Protein AF-G2FZQ7-F1 (afdb_monomer_lite)

Radius of gyration: 14.67 Å; chains: 1; bounding box: 31×18×39 Å

pLDDT: mean 80.93, std 15.47, range [35.34, 93.06]

Secondary structure (DSSP, 8-state):
--------EEEEEE-PPTT--GGG--TTSPEEEEEEE-----

Structure (mmCIF, N/CA/C/O backbone):
data_AF-G2FZQ7-F1
#
_entry.id   AF-G2FZQ7-F1
#
loop_
_atom_site.group_PDB
_atom_site.id
_atom_site.type_symbol
_atom_site.label_atom_id
_atom_site.label_alt_id
_atom_site.label_comp_id
_atom_site.label_asym_id
_atom_site.label_entity_id
_atom_site.label_seq_id
_atom_site.pdbx_PDB_ins_code
_atom_site.Car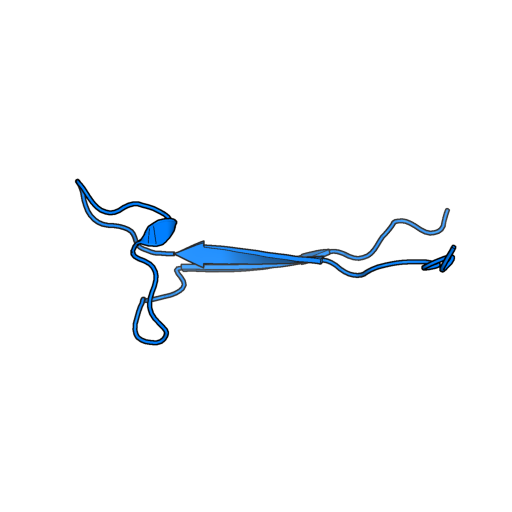tn_x
_atom_site.Cartn_y
_atom_site.Cartn_z
_atom_site.occupancy
_atom_site.B_iso_or_equiv
_atom_site.auth_seq_id
_atom_site.auth_comp_id
_atom_site.auth_asym_id
_atom_site.auth_atom_id
_atom_site.pdbx_PDB_model_num
ATOM 1 N N . MET A 1 1 ? -0.953 5.868 -27.749 1.00 38.38 1 MET A N 1
ATOM 2 C CA . MET A 1 1 ? -0.450 4.613 -27.152 1.00 38.38 1 MET A CA 1
ATOM 3 C C . MET A 1 1 ? 0.894 4.947 -26.519 1.00 38.38 1 MET A C 1
ATOM 5 O O . MET A 1 1 ? 1.827 5.218 -27.259 1.00 38.38 1 MET A O 1
ATOM 9 N N . PHE A 1 2 ? 0.965 5.096 -25.193 1.00 35.34 2 PHE A N 1
ATOM 10 C CA . PHE A 1 2 ? 2.213 5.461 -24.509 1.00 35.34 2 PHE A CA 1
ATOM 11 C C . PHE A 1 2 ? 2.970 4.184 -24.139 1.00 35.34 2 PHE A C 1
ATOM 13 O O . PHE A 1 2 ? 2.437 3.339 -23.424 1.00 35.34 2 PHE A O 1
ATOM 20 N N . LYS A 1 3 ? 4.189 4.030 -24.666 1.00 44.00 3 LYS A N 1
ATOM 21 C CA . LYS A 1 3 ? 5.110 2.951 -24.301 1.00 44.00 3 LYS A CA 1
ATOM 22 C C . LYS A 1 3 ? 5.811 3.374 -23.010 1.00 44.00 3 LYS A C 1
ATOM 24 O O . LYS A 1 3 ? 6.628 4.288 -23.037 1.00 44.00 3 LYS A O 1
ATOM 29 N N . VAL A 1 4 ? 5.440 2.768 -21.887 1.00 53.69 4 VAL A N 1
ATOM 30 C CA . VAL A 1 4 ? 6.162 2.941 -20.621 1.00 53.69 4 VAL A CA 1
ATOM 31 C C . VAL A 1 4 ? 7.223 1.852 -20.576 1.00 53.69 4 VAL A C 1
ATOM 33 O O . VAL A 1 4 ? 6.906 0.685 -20.360 1.00 53.69 4 VAL A O 1
ATOM 36 N N . GLU A 1 5 ? 8.472 2.217 -20.849 1.00 60.31 5 GLU A N 1
ATOM 37 C CA . GLU A 1 5 ? 9.601 1.318 -20.631 1.00 60.31 5 GLU 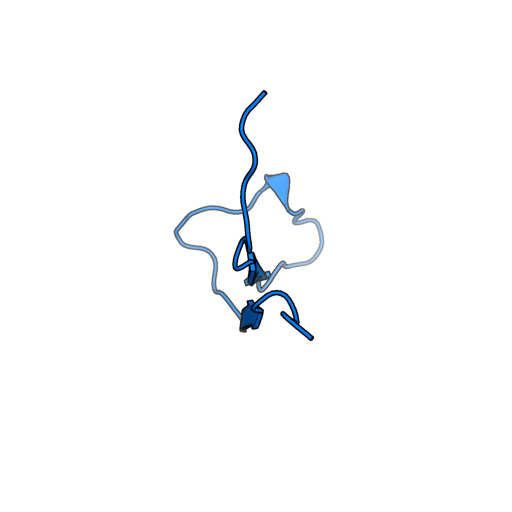A CA 1
ATOM 38 C C . GLU A 1 5 ? 9.986 1.381 -19.150 1.00 60.31 5 GLU A C 1
ATOM 40 O O . GLU A 1 5 ? 10.409 2.418 -18.649 1.00 60.31 5 GLU A O 1
ATOM 45 N N .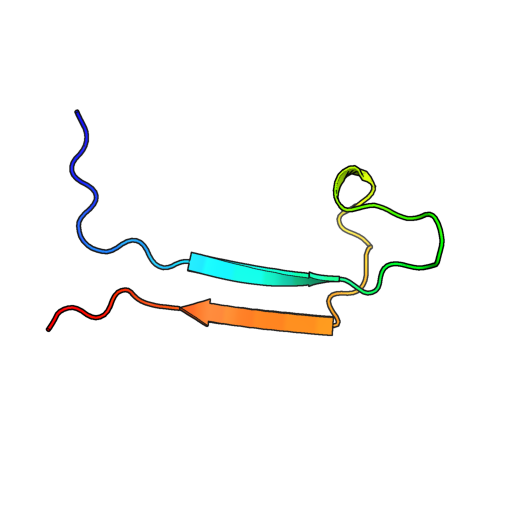 GLY A 1 6 ? 9.756 0.269 -18.449 1.00 65.06 6 GLY A N 1
ATOM 46 C CA . GLY A 1 6 ? 10.208 0.035 -17.081 1.00 65.06 6 GLY A CA 1
ATOM 47 C C . GLY A 1 6 ? 9.472 0.824 -15.989 1.00 65.06 6 GLY A C 1
ATOM 48 O O . GLY A 1 6 ? 10.037 1.732 -15.388 1.00 65.06 6 GLY A O 1
ATOM 49 N N . ALA A 1 7 ? 8.223 0.465 -15.673 1.00 73.06 7 ALA A N 1
ATOM 50 C CA . ALA A 1 7 ? 7.516 1.055 -14.533 1.00 73.06 7 ALA A CA 1
ATOM 51 C C . ALA A 1 7 ? 7.961 0.414 -13.207 1.00 73.06 7 ALA A C 1
ATOM 53 O O . ALA A 1 7 ? 7.767 -0.783 -13.003 1.00 73.06 7 ALA A O 1
ATOM 54 N N . ALA A 1 8 ? 8.515 1.212 -12.291 1.00 79.81 8 ALA A N 1
ATOM 55 C CA . ALA A 1 8 ? 8.679 0.795 -10.902 1.00 79.81 8 ALA A CA 1
ATOM 56 C C . ALA A 1 8 ? 7.306 0.728 -10.211 1.00 79.81 8 ALA A C 1
ATOM 58 O O . ALA A 1 8 ? 6.466 1.610 -10.409 1.00 79.81 8 ALA A O 1
ATOM 59 N N . ALA A 1 9 ? 7.084 -0.295 -9.388 1.00 83.88 9 ALA A N 1
ATOM 60 C CA . ALA A 1 9 ? 5.855 -0.458 -8.620 1.00 83.88 9 ALA A CA 1
ATOM 61 C C . ALA A 1 9 ? 6.141 -0.374 -7.121 1.00 83.88 9 ALA A C 1
ATOM 63 O O . ALA A 1 9 ? 7.040 -1.044 -6.602 1.00 83.88 9 ALA A O 1
ATOM 64 N N . LEU A 1 10 ? 5.348 0.448 -6.433 1.00 87.25 10 LEU A N 1
ATOM 65 C CA . LEU A 1 10 ? 5.393 0.610 -4.987 1.00 87.25 10 LEU A CA 1
ATOM 66 C C . LEU A 1 10 ? 4.177 -0.084 -4.371 1.00 87.25 10 LEU A C 1
ATOM 68 O O . LEU A 1 10 ? 3.034 0.294 -4.624 1.00 87.25 10 LEU A O 1
ATOM 72 N N . TYR A 1 11 ? 4.437 -1.118 -3.581 1.00 87.31 11 TYR A N 1
ATOM 73 C CA . TYR A 1 11 ? 3.428 -1.887 -2.868 1.00 87.31 11 TYR A CA 1
ATOM 74 C C . TYR A 1 11 ? 3.390 -1.468 -1.399 1.00 87.31 11 TYR A C 1
ATOM 76 O O . TYR A 1 11 ? 4.434 -1.372 -0.748 1.00 87.31 11 TYR A O 1
ATOM 84 N N . PHE A 1 12 ? 2.182 -1.286 -0.870 1.00 90.31 12 PHE A N 1
ATOM 85 C CA . PHE A 1 12 ? 1.935 -0.947 0.526 1.00 90.31 12 PHE A CA 1
ATOM 86 C C . PHE A 1 12 ? 1.059 -2.008 1.183 1.00 90.31 12 PHE A C 1
ATOM 88 O O . PHE A 1 12 ? 0.024 -2.397 0.646 1.00 90.31 12 PHE A O 1
ATOM 95 N N . GLN A 1 13 ? 1.452 -2.430 2.379 1.00 91.44 13 GLN A N 1
ATOM 96 C CA . GLN A 1 13 ? 0.640 -3.257 3.259 1.00 91.44 13 GLN A CA 1
ATOM 97 C C . GLN A 1 13 ? 0.200 -2.418 4.454 1.00 91.44 13 GLN A C 1
ATOM 99 O O . GLN A 1 13 ? 1.041 -1.871 5.170 1.00 91.44 13 GLN A O 1
ATOM 104 N N . PHE A 1 14 ? -1.106 -2.348 4.684 1.00 92.06 14 PHE A N 1
ATOM 105 C CA . PHE A 1 14 ? -1.706 -1.583 5.774 1.00 92.06 14 PHE A CA 1
ATOM 106 C C . PHE A 1 14 ? -2.146 -2.498 6.918 1.00 92.06 14 PHE A C 1
ATOM 108 O O . PHE A 1 14 ? -2.485 -3.662 6.697 1.00 92.06 14 PHE A O 1
ATOM 115 N N . ASP A 1 15 ? -2.135 -1.960 8.136 1.00 91.12 15 ASP A N 1
ATOM 116 C CA . ASP A 1 15 ? -2.692 -2.608 9.326 1.00 91.12 15 ASP A CA 1
ATOM 117 C C . ASP A 1 15 ? -4.218 -2.440 9.331 1.00 91.12 15 ASP A C 1
ATOM 119 O O . ASP A 1 15 ? -4.746 -1.446 9.838 1.00 91.12 15 ASP A O 1
ATOM 123 N N . LEU A 1 16 ? -4.924 -3.360 8.671 1.00 89.19 16 LEU A N 1
ATOM 124 C CA . LEU A 1 16 ? -6.386 -3.370 8.631 1.00 89.19 16 LEU A CA 1
ATOM 125 C C . LEU A 1 16 ? -6.928 -4.216 9.783 1.00 89.19 16 LEU A C 1
ATOM 127 O O . LEU A 1 16 ? -6.545 -5.373 9.954 1.00 89.19 16 LEU A O 1
ATOM 131 N N . LYS A 1 17 ? -7.844 -3.641 10.561 1.00 87.62 17 LYS A N 1
ATOM 132 C CA . LYS A 1 17 ? -8.580 -4.364 11.603 1.00 87.62 17 LYS A CA 1
ATOM 133 C C . LYS A 1 17 ? -9.718 -5.179 10.987 1.00 87.62 17 LYS A C 1
ATOM 135 O O . LYS A 1 17 ? -10.113 -4.950 9.846 1.00 87.62 17 LYS A O 1
ATOM 140 N N . GLU A 1 18 ? -10.267 -6.115 11.756 1.00 90.19 18 GLU A N 1
ATOM 141 C CA . GLU A 1 18 ? -11.426 -6.907 11.336 1.00 90.19 18 GLU A CA 1
ATOM 142 C C . GLU A 1 18 ? -12.577 -5.997 10.870 1.00 90.19 18 GLU A C 1
ATOM 144 O O . GLU A 1 18 ? -12.918 -5.013 11.529 1.00 90.19 18 GLU A O 1
ATOM 149 N N . GLY A 1 19 ? -13.136 -6.304 9.697 1.00 89.44 19 GLY A N 1
ATOM 150 C CA . GLY A 1 19 ? -14.187 -5.508 9.060 1.00 89.44 19 GLY A CA 1
ATOM 151 C C . GLY A 1 19 ? -13.709 -4.274 8.285 1.00 89.44 19 GLY A C 1
ATOM 152 O O . GLY A 1 19 ? -14.552 -3.595 7.705 1.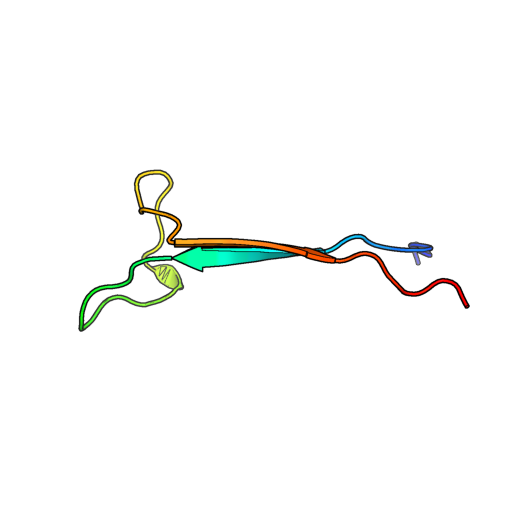00 89.44 19 GLY A O 1
ATOM 153 N N . GLN A 1 20 ? -12.403 -3.983 8.241 1.00 89.31 20 GLN A N 1
ATOM 154 C CA . GLN A 1 20 ? -11.840 -2.940 7.377 1.00 89.31 20 GLN A CA 1
ATOM 155 C C . GLN A 1 20 ? -11.358 -3.526 6.051 1.00 89.31 20 GLN A C 1
ATOM 157 O O . GLN A 1 20 ? -10.694 -4.565 6.012 1.00 89.31 20 GLN A O 1
ATOM 162 N N . TYR A 1 21 ? -11.641 -2.817 4.964 1.00 90.62 21 TYR A N 1
ATOM 163 C CA . TYR A 1 21 ? -11.272 -3.208 3.612 1.00 90.62 21 TYR A CA 1
ATOM 164 C C . TYR A 1 21 ? -10.309 -2.194 2.994 1.00 90.62 21 TYR A C 1
ATOM 166 O O . TYR A 1 21 ? -10.118 -1.087 3.492 1.00 90.62 21 TYR A O 1
ATOM 174 N N . LEU A 1 22 ? -9.707 -2.556 1.858 1.00 87.62 22 LEU A N 1
ATOM 175 C CA . LEU A 1 22 ? -8.792 -1.667 1.132 1.00 87.62 22 LEU A CA 1
ATOM 176 C C . LEU A 1 22 ? -9.448 -0.334 0.732 1.00 87.62 22 LEU A C 1
ATOM 178 O O . LEU A 1 22 ? -8.772 0.688 0.675 1.00 87.62 22 LEU A O 1
ATOM 182 N N . ALA A 1 23 ? -10.760 -0.335 0.485 1.00 90.25 23 ALA A N 1
ATOM 183 C CA . ALA A 1 23 ? -11.519 0.872 0.164 1.00 90.25 23 ALA A CA 1
ATOM 184 C C . ALA A 1 23 ? -11.627 1.859 1.344 1.00 90.25 23 ALA A C 1
ATOM 186 O O . ALA A 1 23 ? -11.898 3.036 1.124 1.00 90.25 23 ALA A O 1
ATOM 187 N N . ASP A 1 24 ? -11.386 1.396 2.574 1.00 90.19 24 ASP A N 1
ATOM 188 C CA . ASP A 1 24 ? -11.463 2.203 3.795 1.00 90.19 24 ASP A CA 1
ATOM 189 C C . ASP A 1 24 ? -10.119 2.846 4.172 1.00 90.19 24 ASP A C 1
ATOM 191 O O . ASP A 1 24 ? -10.028 3.520 5.200 1.00 90.19 24 ASP A O 1
ATOM 195 N N . ILE A 1 25 ? -9.064 2.625 3.376 1.00 90.62 25 ILE A N 1
ATOM 196 C CA . ILE A 1 25 ? -7.735 3.185 3.632 1.00 90.62 25 ILE A CA 1
ATOM 197 C C . ILE A 1 25 ? -7.777 4.712 3.499 1.00 90.62 25 ILE A C 1
ATOM 199 O O . ILE A 1 25 ? -8.204 5.272 2.490 1.00 90.62 25 ILE A O 1
ATOM 203 N N . LYS A 1 26 ? -7.252 5.380 4.520 1.00 90.44 26 LYS A N 1
ATOM 204 C CA . LYS A 1 26 ? -7.076 6.825 4.641 1.00 90.44 26 LYS A CA 1
ATOM 205 C C . LYS A 1 26 ? -5.600 7.165 4.881 1.00 90.44 26 LYS A C 1
ATOM 207 O O . LYS A 1 26 ? -4.831 6.291 5.289 1.00 90.44 26 LYS A O 1
ATOM 212 N N . PRO A 1 27 ? -5.181 8.426 4.664 1.00 89.19 27 PRO A N 1
ATOM 213 C CA . PRO A 1 27 ? -3.792 8.848 4.867 1.00 89.19 27 PRO A CA 1
ATOM 214 C C . PRO A 1 27 ? -3.229 8.559 6.267 1.00 89.19 27 PRO A C 1
ATOM 216 O O . PRO A 1 27 ? -2.031 8.336 6.416 1.00 89.19 27 PRO A O 1
ATOM 219 N N . GLU A 1 28 ? -4.080 8.544 7.291 1.00 88.81 28 GLU A N 1
ATOM 220 C CA . GLU A 1 28 ? -3.707 8.262 8.677 1.00 88.81 28 GLU A CA 1
ATOM 221 C C . GLU A 1 28 ? -3.515 6.767 8.999 1.00 88.81 28 GLU A C 1
ATOM 223 O O . GLU A 1 28 ? -3.061 6.431 10.097 1.00 88.81 28 GLU A O 1
ATOM 228 N N . ASN A 1 29 ? -3.847 5.848 8.083 1.00 91.06 29 ASN A N 1
ATOM 229 C CA . ASN A 1 29 ? -3.683 4.419 8.333 1.00 91.06 29 ASN A CA 1
ATOM 230 C C . ASN A 1 29 ? -2.205 4.020 8.416 1.00 91.06 29 ASN A C 1
ATOM 232 O O . ASN A 1 29 ? -1.373 4.388 7.587 1.00 91.06 29 ASN A O 1
ATOM 236 N N . LYS A 1 30 ? -1.890 3.180 9.407 1.00 91.75 30 LYS A N 1
ATOM 237 C CA .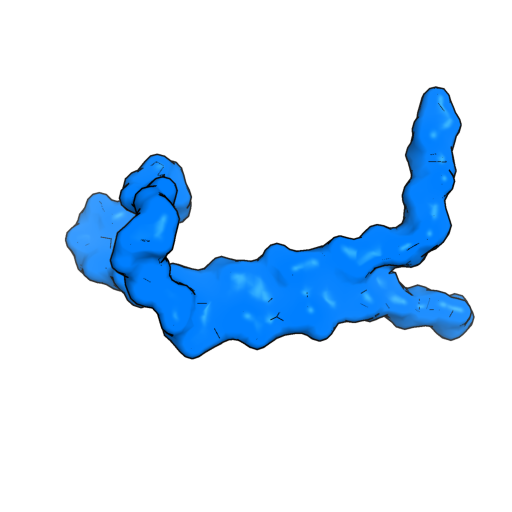 LYS A 1 30 ? -0.535 2.676 9.621 1.00 91.75 30 LYS A CA 1
ATOM 238 C C . LYS A 1 30 ? -0.134 1.710 8.504 1.00 91.75 30 LYS A C 1
ATOM 240 O O . LYS A 1 30 ? -0.767 0.672 8.304 1.00 91.75 30 LYS A O 1
ATOM 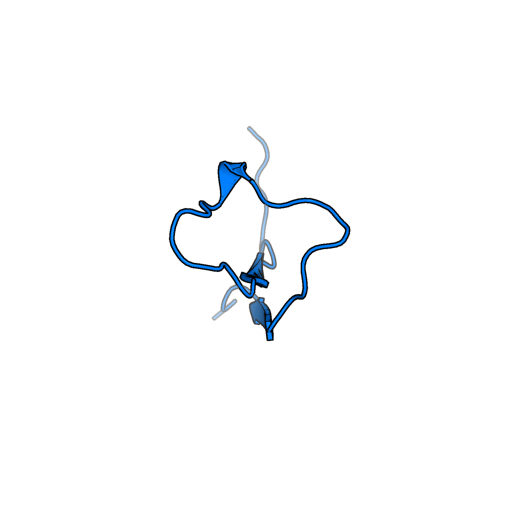245 N N . VAL A 1 31 ? 0.968 2.024 7.830 1.00 92.69 31 VAL A N 1
ATOM 246 C CA . VAL A 1 31 ? 1.646 1.108 6.908 1.00 92.69 31 VAL A CA 1
ATOM 247 C C . VAL A 1 31 ? 2.512 0.149 7.723 1.00 92.69 31 VAL A C 1
ATOM 249 O O . VAL A 1 31 ? 3.354 0.576 8.512 1.00 92.69 31 VAL A O 1
ATOM 252 N N . LEU A 1 32 ? 2.309 -1.153 7.538 1.00 93.06 32 LEU A N 1
ATOM 253 C CA . LEU A 1 32 ? 3.139 -2.200 8.138 1.00 93.06 32 LEU A CA 1
ATOM 254 C C . LEU A 1 32 ? 4.376 -2.488 7.294 1.00 93.06 32 LEU A C 1
ATOM 256 O O . LEU A 1 32 ? 5.438 -2.798 7.831 1.00 93.06 32 LEU A O 1
ATOM 260 N N . ARG A 1 33 ? 4.235 -2.413 5.968 1.00 91.56 33 ARG A N 1
ATOM 261 C CA . ARG A 1 33 ? 5.309 -2.741 5.032 1.00 91.56 33 ARG A CA 1
ATOM 262 C C . ARG A 1 33 ? 5.181 -1.949 3.740 1.00 91.56 33 ARG A C 1
ATOM 264 O O . ARG A 1 33 ? 4.079 -1.750 3.238 1.00 91.56 33 ARG A O 1
ATOM 271 N N . MET A 1 34 ? 6.326 -1.573 3.182 1.00 93.06 34 MET A N 1
ATOM 272 C CA . MET A 1 34 ? 6.450 -0.967 1.861 1.00 93.06 34 MET A CA 1
ATOM 273 C C . MET A 1 34 ? 7.504 -1.736 1.061 1.00 93.06 34 MET A C 1
ATOM 275 O O . MET A 1 34 ? 8.570 -2.048 1.594 1.00 93.06 34 MET A O 1
ATOM 279 N N . ILE A 1 35 ? 7.201 -2.078 -0.191 1.00 90.25 35 ILE A N 1
ATOM 280 C CA . ILE A 1 35 ? 8.122 -2.774 -1.097 1.00 90.25 35 ILE A CA 1
ATOM 281 C C . ILE A 1 35 ? 8.183 -1.994 -2.406 1.00 90.25 35 ILE A C 1
ATOM 283 O O . ILE A 1 35 ? 7.155 -1.769 -3.041 1.00 90.25 35 ILE A O 1
ATOM 287 N N . LEU A 1 36 ? 9.391 -1.609 -2.808 1.00 86.69 36 LEU A N 1
ATOM 288 C CA . LEU A 1 36 ? 9.663 -1.038 -4.120 1.00 86.69 36 LEU A CA 1
ATOM 289 C C . LEU A 1 36 ? 10.215 -2.139 -5.022 1.00 86.69 36 LEU A C 1
ATOM 291 O O . LEU A 1 36 ? 11.207 -2.783 -4.684 1.00 86.69 36 LEU A O 1
ATOM 295 N N . THR A 1 37 ? 9.554 -2.357 -6.151 1.00 83.94 37 THR A N 1
ATOM 296 C CA . THR A 1 37 ? 9.976 -3.324 -7.165 1.00 83.94 37 THR A CA 1
ATOM 297 C C . THR A 1 37 ? 10.284 -2.600 -8.461 1.00 83.94 37 THR A C 1
ATOM 299 O O . THR A 1 37 ? 9.554 -1.697 -8.873 1.00 83.94 37 THR A O 1
ATOM 302 N N . TYR A 1 38 ? 11.383 -3.000 -9.086 1.00 81.12 38 TYR A N 1
ATOM 303 C CA . TYR A 1 38 ? 11.771 -2.545 -10.409 1.00 81.12 38 TYR A CA 1
ATOM 304 C C . TYR A 1 38 ? 11.533 -3.691 -11.391 1.00 81.12 38 TYR A C 1
ATOM 306 O O . TYR A 1 38 ? 11.705 -4.851 -11.005 1.00 81.12 38 TYR A O 1
ATOM 314 N N . PRO A 1 39 ? 11.126 -3.397 -12.632 1.00 75.56 39 PRO A N 1
ATOM 315 C CA . PRO A 1 39 ? 11.069 -4.416 -13.661 1.00 75.56 39 PRO A CA 1
ATOM 316 C C . PRO A 1 39 ? 12.478 -4.958 -13.883 1.00 75.56 39 PRO A C 1
ATOM 318 O O . PRO A 1 39 ? 13.441 -4.193 -13.946 1.00 75.56 39 PRO A O 1
ATOM 321 N N . ASP A 1 40 ? 12.580 -6.279 -13.969 1.00 69.25 40 ASP A N 1
ATOM 322 C CA . ASP A 1 40 ? 13.814 -6.934 -14.374 1.00 69.25 40 ASP A CA 1
ATOM 323 C C . ASP A 1 40 ? 14.043 -6.591 -15.853 1.00 69.25 40 ASP A C 1
ATOM 325 O O . ASP A 1 40 ? 13.188 -6.862 -16.697 1.00 69.25 40 ASP A O 1
ATOM 329 N N . LEU A 1 41 ? 15.131 -5.877 -16.143 1.00 63.56 41 LEU A N 1
ATOM 330 C CA . LEU A 1 41 ? 15.464 -5.377 -17.484 1.00 63.56 41 LEU A CA 1
ATOM 331 C C . LEU A 1 41 ? 16.379 -6.355 -18.246 1.00 63.56 41 LEU A C 1
ATOM 333 O O . LEU A 1 41 ? 17.121 -5.921 -19.128 1.00 63.56 41 LEU A O 1
ATOM 337 N N . SER A 1 42 ? 16.381 -7.633 -17.853 1.00 59.16 42 SER A N 1
ATOM 338 C CA . SER A 1 42 ? 17.236 -8.680 -18.426 1.00 59.16 42 SER A CA 1
ATOM 339 C C . SER A 1 42 ? 16.891 -9.043 -19.869 1.00 59.16 42 SER A C 1
ATOM 341 O O . SER A 1 42 ? 15.697 -9.030 -20.248 1.00 59.16 42 SER A O 1
#

Sequence (42 aa):
MFKVEGAAALYFQFDLKEGQYLADIKPENKVLRMILTYPDLS

Foldseek 3Di:
DDDDDKDKDKDWDFDDDPPDDPVNDDPPTDTPDIDIDIPDPD